Protein AF-A0A1C6IPX6-F1 (afdb_monomer)

pLDDT: mean 95.32, std 3.46, range [84.62, 98.69]

Secondary structure (DSSP, 8-state):
--EEEE--HHHHHHHHHHH-SSPPPPS--S--EEEEETTEE-SS-TTHHHHHHHHHHHHHHHTT-SEEEEEEETTS--HHHHHTTPEEEEEES-SS--STT--SS-SS-S--EEEEEEE-

Sequence (120 aa):
MLELVPVSLKEANAFVARYHRHHKPVVGHKFSVAAAVNGEITDGTHNACSFLYAAAWRAARNMGYKRLVTYILDTETGGSLRAAGWRCIGEAGGKRWTGLRRPEVDLYPAQMKMRFEVTK

Nearest PDB structures (foldseek):
  5k9n-assembly2_B  TM=6.418E-01  e=2.174E-02  Drosophila melanogaster
  7ciu-assembly1_A  TM=5.864E-01  e=2.632E-02  Drosophila melanogaster
  7ciu-assembly2_B  TM=5.878E-01  e=4.109E-02  Drosophila melanogaster
  5gih-assembly1_A  TM=6.073E-01  e=5.948E-01  Drosophila melanogaster
  5gi5-assembly1_A  TM=4.456E-01  e=9.28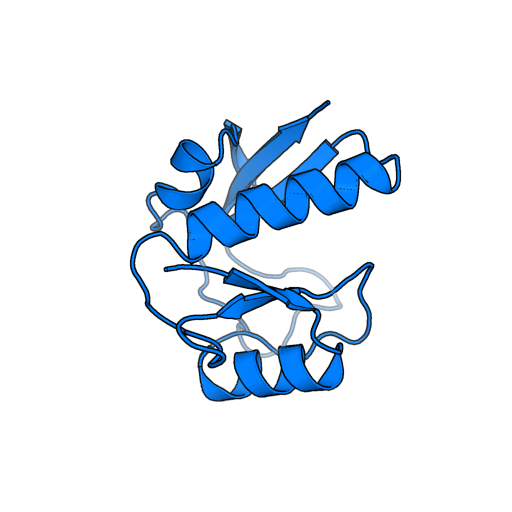6E-01  Drosophila melanogaster

Radius of gyration: 15.3 Å; Cα contacts (8 Å, |Δi|>4): 163; chains: 1; bounding box: 40×30×36 Å

Foldseek 3Di:
DKDKAFDDLVVVQVVCVVQPDQDHRDPDDPGDIAIDDPPHGDDDDPLRLLVVLLVVVVVCVVVVDFKDKDKDFPPDPCPSCVSNVKDWPAWDDAQADDDPPGDPDGSDGSTIIIMIMDGD

Solvent-accessible surface area (backbone atoms only — not comparable to full-atom values): 7376 Å² total; per-residue (Å²): 111,88,40,86,39,83,44,54,71,67,55,50,36,52,50,42,58,73,76,42,92,62,58,74,74,76,95,76,78,94,77,50,71,43,48,22,45,91,89,41,78,60,94,76,56,87,63,45,64,20,52,48,54,40,50,53,49,54,54,41,44,77,74,66,47,58,65,51,76,51,74,45,48,63,89,53,89,53,62,41,45,49,76,42,67,34,43,78,79,43,80,47,93,56,40,64,81,68,70,96,82,37,68,96,61,82,69,58,79,76,46,49,25,32,32,33,36,43,69,117

Mean predicted aligned error: 3.24 Å

Structure (mmCIF, N/CA/C/O backbone):
data_AF-A0A1C6IPX6-F1
#
_entry.id   AF-A0A1C6IPX6-F1
#
loop_
_atom_site.group_PDB
_atom_site.id
_atom_site.type_symbol
_atom_site.label_atom_id
_atom_site.label_alt_id
_atom_site.label_comp_id
_atom_site.label_asym_id
_atom_site.label_entity_id
_atom_site.label_seq_id
_atom_site.pdbx_PDB_ins_code
_atom_site.Cartn_x
_atom_site.Cartn_y
_atom_site.Cartn_z
_atom_site.occupancy
_atom_site.B_iso_or_equiv
_atom_site.auth_seq_id
_atom_site.auth_comp_id
_atom_site.auth_asym_id
_atom_site.auth_atom_id
_atom_site.pdbx_PDB_model_num
ATOM 1 N N . MET A 1 1 ? -16.096 -6.537 13.056 1.00 90.50 1 MET A N 1
ATOM 2 C CA . MET A 1 1 ? -16.206 -5.440 12.062 1.00 90.50 1 MET A CA 1
ATOM 3 C C . MET A 1 1 ? -14.800 -4.936 11.760 1.00 90.50 1 MET A C 1
ATOM 5 O O . MET A 1 1 ? -13.950 -5.110 12.621 1.00 90.50 1 MET A O 1
ATOM 9 N N . LEU A 1 2 ? -14.532 -4.388 10.567 1.00 97.12 2 LEU A N 1
ATOM 10 C CA . LEU A 1 2 ? -13.235 -3.757 10.281 1.00 97.12 2 LEU A CA 1
ATOM 11 C C . LEU A 1 2 ? -13.198 -2.333 10.836 1.00 97.12 2 LEU A C 1
ATOM 13 O O . LEU A 1 2 ? -14.109 -1.544 10.585 1.00 97.12 2 LEU A O 1
ATOM 17 N N . GLU A 1 3 ? -12.117 -2.009 11.528 1.00 97.44 3 GLU A N 1
ATOM 18 C CA . GLU A 1 3 ? -11.870 -0.713 12.151 1.00 97.44 3 GLU A CA 1
ATOM 19 C C . GLU A 1 3 ? -10.575 -0.109 11.605 1.00 97.44 3 GLU A C 1
ATOM 21 O O . GLU A 1 3 ? -9.600 -0.817 11.349 1.00 97.44 3 GLU A O 1
ATOM 26 N N . LEU A 1 4 ? -10.567 1.211 11.398 1.00 97.56 4 LEU A N 1
ATOM 27 C CA . LEU A 1 4 ? -9.370 1.942 10.990 1.00 97.56 4 LEU A CA 1
ATOM 28 C C . LEU A 1 4 ? -8.677 2.455 12.244 1.00 97.56 4 LEU A C 1
ATOM 30 O O . LEU A 1 4 ? -9.239 3.298 12.941 1.00 97.56 4 LEU A O 1
ATOM 34 N N . VAL A 1 5 ? -7.457 1.994 12.494 1.00 97.69 5 VAL A N 1
ATOM 35 C CA . VAL A 1 5 ? -6.677 2.417 13.660 1.00 97.69 5 VAL A CA 1
ATOM 36 C C . VAL A 1 5 ? -5.394 3.126 13.223 1.00 97.69 5 VAL A C 1
ATOM 38 O O . VAL A 1 5 ? -4.758 2.707 12.247 1.00 97.69 5 VAL A O 1
ATOM 41 N N . PRO A 1 6 ? -5.002 4.226 13.889 1.00 96.94 6 PRO A N 1
ATOM 42 C CA . PRO A 1 6 ? -3.694 4.820 13.670 1.00 96.94 6 PRO A CA 1
ATOM 43 C C . PRO A 1 6 ? -2.618 3.879 14.214 1.00 96.94 6 PRO A C 1
ATOM 45 O O . PRO A 1 6 ? -2.793 3.255 15.256 1.00 96.94 6 PRO A O 1
ATOM 48 N N . VAL A 1 7 ? -1.491 3.803 13.516 1.00 97.62 7 VAL A N 1
ATOM 49 C CA . VAL A 1 7 ? -0.294 3.100 13.990 1.00 97.62 7 VAL A CA 1
ATOM 50 C C . VAL A 1 7 ? 0.913 3.982 13.730 1.00 97.62 7 VAL A C 1
ATOM 52 O O . VAL A 1 7 ? 0.905 4.784 12.796 1.00 97.62 7 VAL A O 1
ATOM 55 N N . SER A 1 8 ? 1.964 3.848 14.524 1.00 97.62 8 SER A N 1
ATOM 56 C CA . SER A 1 8 ? 3.254 4.480 14.254 1.00 97.62 8 SER A CA 1
ATOM 57 C C . SER A 1 8 ? 3.965 3.833 13.057 1.00 97.62 8 SER A C 1
ATOM 59 O O . SER A 1 8 ? 3.690 2.690 12.678 1.00 97.62 8 SER A O 1
ATOM 61 N N . LEU A 1 9 ? 4.960 4.530 12.488 1.00 97.94 9 LEU A N 1
ATOM 62 C CA . LEU A 1 9 ? 5.815 3.949 11.443 1.00 97.94 9 LEU A CA 1
ATOM 63 C C . LEU A 1 9 ? 6.521 2.675 11.929 1.00 97.94 9 LEU A C 1
ATOM 65 O O . LEU A 1 9 ? 6.683 1.723 11.167 1.00 97.94 9 LEU A O 1
ATOM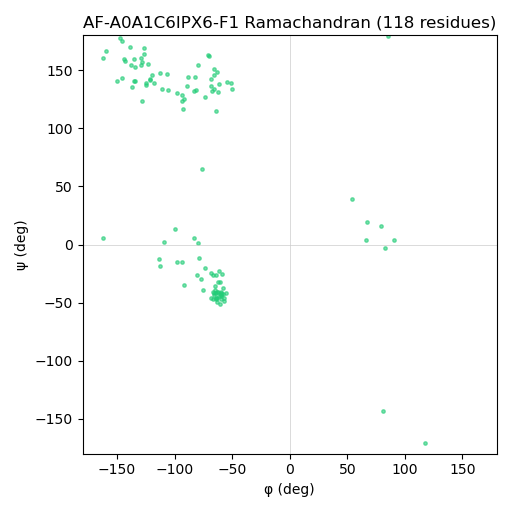 69 N N . LYS A 1 10 ? 6.943 2.663 13.198 1.00 97.69 10 LYS A N 1
ATOM 70 C CA . LYS A 1 10 ? 7.631 1.528 13.817 1.00 97.69 10 LYS A CA 1
ATOM 71 C C . LYS A 1 10 ? 6.720 0.303 13.885 1.00 97.69 10 LYS A C 1
ATOM 73 O O . LYS A 1 10 ? 7.151 -0.778 13.498 1.00 97.69 10 LYS A O 1
ATOM 78 N N . GLU A 1 11 ? 5.475 0.475 14.320 1.00 97.56 11 GLU A N 1
ATOM 79 C CA . GLU A 1 11 ? 4.484 -0.608 14.382 1.00 97.56 11 GLU A CA 1
ATOM 80 C C . GLU A 1 11 ? 4.115 -1.116 12.989 1.00 97.56 11 GLU A C 1
ATOM 82 O O . GLU A 1 11 ? 4.107 -2.324 12.766 1.00 97.56 11 GLU A O 1
ATOM 87 N N . ALA A 1 12 ? 3.901 -0.214 12.025 1.00 97.44 12 ALA A N 1
ATOM 88 C CA . ALA A 1 12 ? 3.627 -0.597 10.642 1.00 97.44 12 ALA A CA 1
ATOM 89 C C . ALA A 1 12 ? 4.781 -1.415 10.037 1.00 97.44 12 ALA A C 1
ATOM 91 O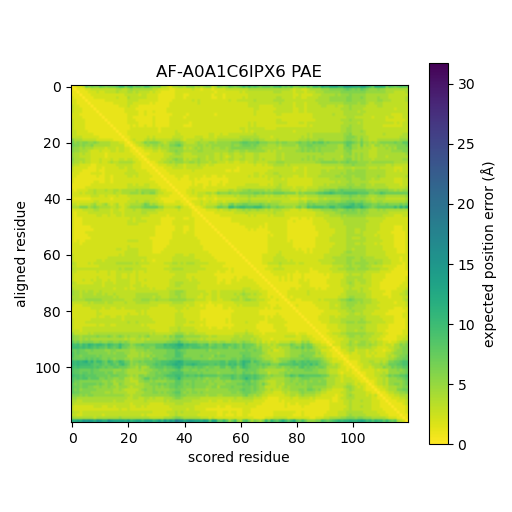 O . ALA A 1 12 ? 4.553 -2.475 9.458 1.00 97.44 12 ALA A O 1
ATOM 92 N N . ASN A 1 13 ? 6.029 -0.967 10.214 1.00 97.75 13 ASN A N 1
ATOM 93 C CA . ASN A 1 13 ? 7.206 -1.703 9.754 1.00 97.75 13 ASN A CA 1
ATOM 94 C C . ASN A 1 13 ? 7.339 -3.067 10.450 1.00 97.75 13 ASN A C 1
ATOM 96 O O . ASN A 1 13 ? 7.659 -4.049 9.784 1.00 97.75 13 ASN A O 1
ATOM 100 N N . ALA A 1 14 ? 7.077 -3.149 11.759 1.00 97.06 14 ALA A N 1
ATOM 101 C CA . ALA A 1 14 ? 7.117 -4.411 12.498 1.00 97.06 14 ALA A CA 1
ATOM 102 C C . ALA A 1 14 ? 6.047 -5.398 12.005 1.00 97.06 14 ALA A C 1
ATOM 104 O O . ALA A 1 14 ? 6.336 -6.579 11.817 1.00 97.06 14 ALA A O 1
ATOM 105 N N . PHE A 1 15 ? 4.833 -4.911 11.734 1.00 96.44 15 PHE A N 1
ATOM 106 C CA . PHE A 1 15 ? 3.752 -5.719 11.177 1.00 96.44 15 PHE A CA 1
ATOM 107 C C . PHE A 1 15 ? 4.106 -6.235 9.776 1.00 96.44 15 PHE A C 1
ATOM 109 O O . PHE A 1 15 ? 4.032 -7.433 9.512 1.00 96.44 15 PHE A O 1
ATOM 116 N N . VAL A 1 16 ? 4.571 -5.350 8.890 1.00 94.94 16 VAL A N 1
ATOM 117 C CA . VAL A 1 16 ? 4.989 -5.724 7.532 1.00 94.94 16 VAL A CA 1
ATOM 118 C C . VAL A 1 16 ? 6.128 -6.743 7.567 1.00 94.94 16 VAL A C 1
ATOM 120 O O . VAL A 1 16 ? 6.054 -7.734 6.850 1.00 94.94 16 VAL A O 1
ATOM 123 N N . ALA A 1 17 ? 7.135 -6.560 8.423 1.00 95.00 17 ALA A N 1
ATOM 124 C CA . ALA A 1 17 ? 8.246 -7.504 8.552 1.00 95.00 17 ALA A CA 1
ATOM 125 C C . ALA A 1 17 ? 7.799 -8.896 9.030 1.00 95.00 17 ALA A C 1
ATOM 127 O O . ALA A 1 17 ? 8.394 -9.897 8.640 1.00 95.00 17 ALA A O 1
ATOM 128 N N . ARG A 1 18 ? 6.754 -8.966 9.864 1.00 95.56 18 ARG A N 1
ATOM 129 C CA . ARG A 1 18 ? 6.218 -10.231 10.379 1.00 95.56 18 ARG A CA 1
ATOM 130 C C . ARG A 1 18 ? 5.397 -10.995 9.340 1.00 95.56 18 ARG A C 1
ATOM 132 O O . ARG A 1 18 ? 5.493 -12.217 9.296 1.00 95.56 18 ARG A O 1
ATOM 139 N N . TYR A 1 19 ? 4.599 -10.297 8.530 1.00 93.81 19 TYR A N 1
ATOM 140 C CA . TYR A 1 19 ? 3.578 -10.935 7.684 1.00 93.81 19 TYR A CA 1
ATOM 141 C C . TYR A 1 19 ? 3.853 -10.854 6.172 1.00 93.81 19 TYR A C 1
ATOM 143 O O . TYR A 1 19 ? 3.313 -11.649 5.403 1.00 93.81 19 TYR A O 1
ATOM 151 N N . HIS A 1 20 ? 4.718 -9.946 5.706 1.00 88.94 20 HIS A N 1
ATOM 152 C CA . HIS A 1 20 ? 5.067 -9.829 4.287 1.00 88.94 20 HIS A CA 1
ATOM 153 C C . HIS A 1 20 ? 6.461 -10.380 3.977 1.00 88.94 20 HIS A C 1
ATOM 155 O O . HIS A 1 20 ? 7.455 -10.025 4.597 1.00 88.94 20 HIS A O 1
ATOM 161 N N . ARG A 1 21 ? 6.540 -11.183 2.911 1.00 87.75 21 ARG A N 1
ATOM 162 C CA . ARG A 1 21 ? 7.771 -11.869 2.480 1.00 87.75 21 ARG A CA 1
ATOM 163 C C . ARG A 1 21 ? 8.788 -10.978 1.758 1.00 87.75 21 ARG A C 1
ATOM 165 O O . ARG A 1 21 ? 9.977 -11.257 1.810 1.00 87.75 21 ARG A O 1
ATOM 172 N N . HIS A 1 22 ? 8.328 -9.941 1.056 1.00 85.81 22 HIS A N 1
ATOM 173 C CA . HIS A 1 22 ? 9.165 -9.195 0.100 1.00 85.81 22 HIS A CA 1
ATOM 174 C C . HIS A 1 22 ? 9.455 -7.742 0.505 1.00 85.81 22 HIS A C 1
ATOM 176 O O . HIS A 1 22 ? 10.289 -7.084 -0.110 1.00 85.81 22 HIS A O 1
ATOM 182 N N . HIS A 1 23 ? 8.761 -7.202 1.508 1.00 87.69 23 HIS A N 1
ATOM 183 C CA . HIS A 1 23 ? 8.837 -5.776 1.824 1.00 87.69 23 HIS A CA 1
ATOM 184 C C . HIS A 1 23 ? 9.893 -5.495 2.892 1.00 87.69 23 HIS A C 1
ATOM 186 O O . HIS A 1 23 ? 9.830 -6.019 4.001 1.00 87.69 23 HIS A O 1
ATOM 192 N N . LYS A 1 24 ? 10.844 -4.615 2.565 1.00 88.44 24 LYS A N 1
ATOM 193 C CA . LYS A 1 24 ? 11.771 -4.041 3.548 1.00 88.44 24 LYS A CA 1
ATOM 194 C C . LYS A 1 24 ? 11.097 -2.896 4.320 1.00 88.44 24 LYS A C 1
ATOM 196 O O . LYS A 1 24 ? 10.208 -2.248 3.762 1.00 88.44 24 LYS A O 1
ATOM 201 N N . PRO A 1 25 ? 11.544 -2.598 5.554 1.00 93.31 25 PRO A N 1
ATOM 202 C CA . PRO A 1 25 ? 11.074 -1.437 6.301 1.00 93.31 25 PRO A CA 1
ATOM 203 C C . PRO A 1 25 ? 11.239 -0.137 5.507 1.00 93.31 25 PRO A C 1
ATOM 205 O O . PRO A 1 25 ? 12.265 0.074 4.854 1.00 93.31 25 PRO A O 1
ATOM 208 N N . VAL A 1 26 ? 10.246 0.750 5.585 1.00 94.38 26 VAL A N 1
ATOM 209 C CA . VAL A 1 26 ? 10.328 2.081 4.968 1.00 94.38 26 VAL A CA 1
ATOM 210 C C . VAL A 1 26 ? 10.958 3.083 5.935 1.00 94.38 26 VAL A C 1
ATOM 212 O O . VAL A 1 26 ? 10.722 3.028 7.143 1.00 94.38 26 VAL A O 1
ATOM 215 N N . VAL A 1 27 ? 11.749 4.016 5.396 1.00 95.19 27 VAL A N 1
ATOM 216 C CA . VAL A 1 27 ? 12.474 5.039 6.177 1.00 95.19 27 VAL A CA 1
ATOM 217 C C . VAL A 1 27 ? 11.567 6.215 6.568 1.00 95.19 27 VAL A C 1
ATOM 219 O O . VAL A 1 27 ? 11.797 6.863 7.583 1.00 95.19 27 VAL A O 1
ATOM 222 N N . GLY A 1 28 ? 10.512 6.485 5.794 1.00 95.81 28 GLY A N 1
ATOM 223 C CA . GLY A 1 28 ? 9.572 7.570 6.071 1.00 95.81 28 GLY A CA 1
ATOM 224 C C . GLY A 1 28 ? 8.249 7.415 5.329 1.00 95.81 28 GLY A C 1
ATOM 225 O O . GLY A 1 28 ? 8.156 6.687 4.339 1.00 95.81 28 GLY A O 1
ATOM 226 N N . HIS A 1 29 ? 7.221 8.110 5.813 1.00 95.81 29 HIS A N 1
ATOM 227 C CA . HIS A 1 29 ? 5.884 8.128 5.222 1.00 95.81 29 HIS A CA 1
ATOM 228 C C . HIS A 1 29 ? 5.201 9.485 5.430 1.00 95.81 29 HIS A C 1
ATOM 230 O O . HIS A 1 29 ? 5.732 10.368 6.101 1.00 95.81 29 HIS A O 1
ATOM 236 N N . LYS A 1 30 ? 3.987 9.632 4.889 1.00 96.88 30 LYS A N 1
ATOM 237 C CA . LYS A 1 30 ? 3.081 10.748 5.210 1.00 96.88 30 LYS A CA 1
ATOM 238 C C . LYS A 1 30 ? 2.118 10.427 6.352 1.00 96.88 30 LYS A C 1
ATOM 240 O O . LYS A 1 30 ? 1.819 11.309 7.144 1.00 96.88 30 LYS A O 1
ATOM 245 N N . PHE A 1 31 ? 1.679 9.176 6.439 1.00 96.62 31 PHE A N 1
ATOM 246 C CA . PHE A 1 31 ? 0.887 8.627 7.535 1.00 96.62 31 PHE A CA 1
ATOM 247 C C . PHE A 1 31 ? 1.009 7.096 7.532 1.00 96.62 31 PHE A C 1
ATOM 249 O O . PHE A 1 31 ? 1.430 6.508 6.530 1.00 96.62 31 PHE A O 1
ATOM 256 N N . SER A 1 32 ? 0.582 6.458 8.619 1.00 97.31 32 SER A N 1
ATOM 257 C CA . SER A 1 32 ? 0.375 5.012 8.705 1.00 97.31 32 SER A CA 1
ATOM 258 C C . SER A 1 32 ? -0.925 4.696 9.436 1.00 97.31 32 SER A C 1
ATOM 260 O O . SER A 1 32 ? -1.248 5.289 10.463 1.00 97.31 32 SER A O 1
ATOM 262 N N . VAL A 1 33 ? -1.682 3.761 8.872 1.00 97.00 33 VAL A N 1
ATOM 263 C CA . VAL A 1 33 ? -2.957 3.272 9.402 1.00 97.00 33 VAL A CA 1
ATOM 264 C C . VAL A 1 33 ? -3.005 1.760 9.241 1.00 97.00 33 VAL A C 1
ATOM 266 O O . VAL A 1 33 ? -2.365 1.219 8.337 1.00 97.00 33 VAL A O 1
ATOM 269 N N . ALA A 1 34 ? -3.776 1.094 10.090 1.00 97.88 34 ALA A N 1
ATOM 270 C CA . ALA A 1 34 ? -3.990 -0.341 10.033 1.00 97.88 34 ALA A CA 1
ATOM 271 C C . ALA A 1 34 ? -5.485 -0.682 10.041 1.00 97.88 34 ALA A C 1
ATOM 273 O O . ALA A 1 34 ? -6.323 0.110 10.480 1.00 97.88 34 ALA A O 1
ATOM 274 N N . ALA A 1 35 ? -5.802 -1.867 9.524 1.00 98.06 35 ALA A N 1
ATOM 275 C CA . ALA A 1 35 ? -7.117 -2.470 9.647 1.00 98.06 35 ALA A CA 1
ATOM 276 C C . ALA A 1 35 ? -7.102 -3.385 10.871 1.00 98.06 35 ALA A C 1
ATOM 278 O O . ALA A 1 35 ? -6.214 -4.231 10.987 1.00 98.06 35 ALA A O 1
ATOM 279 N N . ALA A 1 36 ? -8.073 -3.216 11.760 1.00 97.94 36 ALA A N 1
ATOM 280 C CA . ALA A 1 36 ? -8.215 -4.020 12.961 1.00 97.94 36 ALA A CA 1
ATOM 281 C C . ALA A 1 36 ? -9.588 -4.692 13.031 1.00 97.94 36 ALA A C 1
ATOM 283 O O . ALA A 1 36 ? -10.559 -4.222 12.435 1.00 97.94 36 ALA A O 1
ATOM 284 N N . VAL A 1 37 ? -9.658 -5.800 13.760 1.00 97.75 37 VAL A N 1
ATOM 285 C CA . VAL A 1 37 ? -10.892 -6.486 14.143 1.00 97.75 37 VAL A CA 1
ATOM 286 C C . VAL A 1 37 ? -10.830 -6.690 15.650 1.00 97.75 37 VAL A C 1
ATOM 288 O O . VAL A 1 37 ? -9.879 -7.287 16.141 1.00 97.75 37 VAL A O 1
ATOM 291 N N . ASN A 1 38 ? -11.831 -6.194 16.382 1.00 95.44 38 ASN A N 1
ATOM 292 C CA . ASN A 1 38 ? -11.912 -6.318 17.843 1.00 95.44 38 ASN A CA 1
ATOM 293 C C . ASN A 1 38 ? -10.648 -5.802 18.568 1.00 95.44 38 ASN A C 1
ATOM 295 O O . ASN A 1 38 ? -10.186 -6.412 19.527 1.00 95.44 38 ASN A O 1
ATOM 299 N N . GLY A 1 39 ? -10.069 -4.695 18.088 1.00 92.75 39 GLY A N 1
ATOM 300 C CA . GLY A 1 39 ? -8.856 -4.101 18.661 1.00 92.75 39 GLY A CA 1
ATOM 301 C C . GLY A 1 39 ? -7.526 -4.716 18.205 1.00 92.75 39 GLY A C 1
ATOM 302 O O . GLY A 1 39 ? -6.476 -4.185 18.557 1.00 92.75 39 GLY A O 1
ATOM 303 N N . GLU A 1 40 ? -7.534 -5.771 17.385 1.00 95.00 40 GLU A N 1
ATOM 304 C CA . GLU A 1 40 ? -6.313 -6.427 16.899 1.00 95.00 40 GLU A CA 1
ATOM 305 C C . GLU A 1 40 ? -6.088 -6.202 15.401 1.00 95.00 40 GLU A C 1
ATOM 307 O O . GLU A 1 40 ? -7.002 -6.361 14.590 1.00 95.00 40 GLU A O 1
ATOM 312 N N . ILE A 1 41 ? -4.857 -5.851 15.008 1.00 97.12 41 ILE A N 1
ATOM 313 C CA . ILE A 1 41 ? -4.495 -5.650 13.597 1.00 97.12 41 ILE A CA 1
ATOM 314 C C . ILE A 1 41 ? -4.546 -6.987 12.848 1.00 97.12 41 ILE A C 1
ATOM 316 O O . ILE A 1 41 ? -3.952 -7.971 13.283 1.00 97.12 41 ILE A O 1
ATOM 320 N N . THR A 1 42 ? -5.200 -7.002 11.686 1.00 95.88 42 THR A N 1
ATOM 321 C CA . THR A 1 42 ? -5.399 -8.211 10.872 1.00 95.88 42 THR A CA 1
ATOM 322 C C . THR A 1 42 ? -4.532 -8.242 9.609 1.00 95.88 42 THR A C 1
ATOM 324 O O . THR A 1 42 ? -4.291 -7.204 8.993 1.00 95.88 42 THR A O 1
ATOM 327 N N . ASP A 1 43 ? -4.095 -9.438 9.190 1.00 92.25 43 ASP A N 1
ATOM 328 C CA . ASP A 1 43 ? -3.303 -9.680 7.970 1.00 92.25 43 ASP A CA 1
ATOM 329 C C . ASP A 1 43 ? -4.070 -10.400 6.838 1.00 92.25 43 ASP A C 1
ATOM 331 O O . ASP A 1 43 ? -3.501 -10.667 5.781 1.00 92.25 43 ASP A O 1
ATOM 335 N N . GLY A 1 44 ? -5.361 -10.692 7.017 1.00 87.94 44 GLY A N 1
ATOM 336 C CA . GLY A 1 44 ? -6.093 -11.538 6.066 1.00 87.94 44 GLY A CA 1
ATOM 337 C C . GLY A 1 44 ? -7.614 -11.450 6.134 1.00 87.94 44 GLY A C 1
ATOM 338 O O . GLY A 1 44 ? -8.300 -12.193 5.432 1.00 87.94 44 GLY A O 1
ATOM 339 N N . THR A 1 45 ? -8.170 -10.550 6.951 1.00 96.38 45 THR A N 1
ATOM 340 C CA . THR A 1 45 ? -9.628 -10.393 7.036 1.00 96.38 45 THR A CA 1
ATOM 341 C C . THR A 1 45 ? -10.215 -9.972 5.691 1.00 96.38 45 THR A C 1
ATOM 343 O O . THR A 1 45 ? -9.695 -9.091 4.999 1.00 96.38 45 THR A O 1
ATOM 346 N N . HIS A 1 46 ? -11.347 -10.581 5.338 1.00 96.06 46 HIS A N 1
ATOM 347 C CA . HIS A 1 46 ? -12.104 -10.233 4.143 1.00 96.06 46 HIS A CA 1
ATOM 348 C C . HIS A 1 46 ? -12.352 -8.715 4.067 1.00 96.06 46 HIS A C 1
ATOM 350 O O . HIS A 1 46 ? -12.734 -8.088 5.053 1.00 96.06 46 HIS A O 1
ATOM 356 N N . ASN A 1 47 ? -12.124 -8.123 2.891 1.00 96.94 47 ASN A N 1
ATOM 357 C CA . ASN A 1 47 ? -12.192 -6.679 2.619 1.00 96.94 47 ASN A CA 1
ATOM 358 C C . ASN A 1 47 ? -11.151 -5.779 3.314 1.00 96.94 47 ASN A C 1
ATOM 360 O O . ASN A 1 47 ? -11.187 -4.567 3.100 1.00 96.94 47 ASN A O 1
ATOM 364 N N . ALA A 1 48 ? -10.176 -6.311 4.061 1.00 97.25 48 ALA A N 1
ATOM 365 C CA . ALA A 1 48 ? -9.150 -5.480 4.702 1.00 97.25 48 ALA A CA 1
ATOM 366 C C . ALA A 1 48 ? -8.358 -4.630 3.688 1.00 97.25 48 ALA A C 1
ATOM 368 O O . ALA A 1 48 ? -8.147 -3.437 3.901 1.00 97.25 48 ALA A O 1
ATOM 369 N N . CYS A 1 49 ? -7.976 -5.198 2.538 1.00 96.25 49 CYS A N 1
ATOM 370 C CA . CYS A 1 49 ? -7.212 -4.460 1.528 1.00 96.25 49 CYS A CA 1
ATOM 371 C C . CYS A 1 49 ? -8.015 -3.320 0.883 1.00 96.25 49 CYS A C 1
ATOM 373 O O . CYS A 1 49 ? -7.504 -2.209 0.762 1.00 96.25 49 CYS A O 1
ATOM 375 N N . SER A 1 50 ? -9.265 -3.563 0.469 1.00 98.00 50 SER A N 1
ATOM 376 C CA . SER A 1 50 ? -10.111 -2.517 -0.134 1.00 98.00 50 SER A CA 1
ATOM 377 C C . SER A 1 50 ? -10.425 -1.415 0.879 1.00 98.00 50 SER A C 1
ATOM 379 O O . SER A 1 50 ? -10.353 -0.231 0.545 1.00 98.00 50 SER A O 1
ATOM 381 N N . PHE A 1 51 ? -10.668 -1.792 2.138 1.00 98.25 51 PHE A N 1
ATOM 382 C CA . PHE A 1 51 ? -10.815 -0.863 3.254 1.00 98.25 51 PHE A CA 1
ATOM 383 C C . PHE A 1 51 ? -9.586 0.045 3.422 1.00 98.25 51 PHE A C 1
ATOM 385 O O . PHE A 1 51 ? -9.727 1.270 3.489 1.00 98.25 51 PHE A O 1
ATOM 392 N N . LEU A 1 52 ? -8.379 -0.532 3.415 1.00 97.81 52 LEU A N 1
ATOM 393 C CA . LEU A 1 52 ? -7.124 0.215 3.531 1.00 97.81 52 LEU A CA 1
ATOM 394 C C . LEU A 1 52 ? -6.863 1.126 2.325 1.00 97.81 52 LEU A C 1
ATOM 396 O O . LEU A 1 52 ? -6.477 2.279 2.518 1.00 97.81 52 LEU A O 1
ATOM 400 N N . TYR A 1 53 ? -7.126 0.679 1.093 1.00 98.19 53 TYR A N 1
ATOM 401 C CA . TYR A 1 53 ? -6.987 1.534 -0.093 1.00 98.19 53 TYR A CA 1
ATOM 402 C C . TYR A 1 53 ? -7.947 2.730 -0.066 1.00 98.19 53 TYR A C 1
ATOM 404 O O . TYR A 1 53 ? -7.549 3.853 -0.393 1.00 98.19 53 TYR A O 1
ATOM 412 N N . ALA A 1 54 ? -9.192 2.525 0.372 1.00 98.25 54 ALA A N 1
ATOM 413 C CA . ALA A 1 54 ? -10.154 3.608 0.551 1.00 98.25 54 ALA A CA 1
ATOM 414 C C . ALA A 1 54 ? -9.738 4.568 1.682 1.00 98.25 54 ALA A C 1
ATOM 416 O O . ALA A 1 54 ? -9.858 5.788 1.548 1.00 98.25 54 ALA A O 1
ATOM 417 N N . ALA A 1 55 ? -9.224 4.046 2.800 1.00 98.19 55 ALA A N 1
ATOM 418 C CA . ALA A 1 55 ? -8.702 4.857 3.900 1.00 98.19 55 ALA A CA 1
ATOM 419 C C . ALA A 1 55 ? -7.492 5.702 3.476 1.00 98.19 55 ALA A C 1
ATOM 421 O O . ALA A 1 55 ? -7.475 6.907 3.731 1.00 98.19 55 ALA A O 1
ATOM 422 N N . ALA A 1 56 ? -6.533 5.108 2.762 1.00 97.94 56 ALA A N 1
ATOM 423 C CA . ALA A 1 56 ? -5.354 5.806 2.260 1.00 97.94 56 ALA A CA 1
ATOM 424 C C . ALA A 1 56 ? -5.729 6.960 1.320 1.00 97.94 56 ALA A C 1
ATOM 426 O O . ALA A 1 56 ? -5.179 8.056 1.440 1.00 97.94 56 ALA A O 1
ATOM 427 N N . TRP A 1 57 ? -6.706 6.753 0.428 1.00 98.31 57 TRP A N 1
ATOM 428 C CA . TRP A 1 57 ? -7.193 7.823 -0.441 1.00 98.31 57 TRP A CA 1
ATOM 429 C C . TRP A 1 57 ? -7.852 8.960 0.346 1.00 98.31 57 TRP A C 1
ATOM 431 O O . TRP A 1 57 ? -7.523 10.124 0.129 1.00 98.31 57 TRP A O 1
ATOM 441 N N . ARG A 1 58 ? -8.738 8.645 1.300 1.00 97.94 58 ARG A N 1
ATOM 442 C CA . ARG A 1 58 ? -9.376 9.660 2.158 1.00 97.94 58 ARG A CA 1
ATOM 443 C C . ARG A 1 58 ? -8.342 10.493 2.921 1.00 97.94 58 ARG A C 1
ATOM 445 O O . ARG A 1 58 ? -8.430 11.719 2.903 1.00 97.94 58 ARG A O 1
ATOM 452 N N . ALA A 1 59 ? -7.343 9.845 3.521 1.00 97.62 59 ALA A N 1
ATOM 453 C CA . ALA A 1 59 ? -6.257 10.526 4.220 1.00 97.62 59 ALA A CA 1
ATOM 454 C C . ALA A 1 59 ? -5.473 11.452 3.274 1.00 97.62 59 ALA A C 1
ATOM 456 O O . ALA A 1 59 ? -5.348 12.646 3.541 1.00 97.62 59 ALA A O 1
ATOM 457 N N . ALA A 1 60 ? -5.026 10.941 2.123 1.00 97.75 60 ALA A N 1
ATOM 458 C CA . ALA A 1 60 ? -4.276 11.728 1.146 1.00 97.75 60 ALA A CA 1
ATOM 459 C C . ALA A 1 60 ? -5.068 12.948 0.628 1.00 97.75 60 ALA A C 1
ATOM 461 O O . ALA A 1 60 ? -4.524 14.050 0.554 1.00 97.75 60 ALA A O 1
ATOM 462 N N . ARG A 1 61 ? -6.363 12.798 0.322 1.00 97.50 61 ARG A N 1
ATOM 463 C CA . ARG A 1 61 ? -7.215 13.927 -0.098 1.00 97.50 61 ARG A CA 1
ATOM 464 C C . ARG A 1 61 ? -7.294 15.025 0.949 1.00 97.50 61 ARG A C 1
ATOM 466 O O . ARG A 1 61 ? -7.203 16.196 0.594 1.00 97.50 61 ARG A O 1
ATOM 473 N N . ASN A 1 62 ? -7.469 14.649 2.214 1.00 97.62 62 ASN A N 1
ATOM 474 C CA . ASN A 1 62 ? -7.567 15.605 3.316 1.00 97.62 62 ASN A CA 1
ATOM 475 C C . ASN A 1 62 ? -6.247 16.352 3.542 1.00 97.62 62 ASN A C 1
ATOM 477 O O . ASN A 1 62 ? -6.260 17.497 3.974 1.00 97.62 62 ASN A O 1
ATOM 481 N N . MET A 1 63 ? -5.116 15.752 3.166 1.00 97.31 63 MET A N 1
ATOM 482 C CA . MET A 1 63 ? -3.811 16.420 3.127 1.00 97.31 63 MET A CA 1
ATOM 483 C C . MET A 1 63 ? -3.601 17.303 1.878 1.00 97.31 63 MET A C 1
ATOM 485 O O . MET A 1 63 ? -2.524 17.868 1.704 1.00 97.31 63 MET A O 1
ATOM 489 N N . GLY A 1 64 ? -4.588 17.406 0.981 1.00 97.94 64 GLY A N 1
ATOM 490 C CA . GLY A 1 64 ? -4.528 18.236 -0.227 1.00 97.94 64 GLY A CA 1
ATOM 491 C C . GLY A 1 64 ? -3.982 17.539 -1.479 1.00 97.94 64 GLY A C 1
ATOM 492 O O . GLY A 1 64 ? -3.865 18.179 -2.529 1.00 97.94 64 GLY A O 1
ATOM 493 N N . TYR A 1 65 ? -3.679 16.237 -1.426 1.00 98.25 65 TYR A N 1
ATOM 494 C CA . TYR A 1 65 ? -3.254 15.497 -2.617 1.00 98.25 65 TYR A CA 1
ATOM 495 C C . TYR A 1 65 ? -4.411 15.347 -3.617 1.00 98.25 65 TYR A C 1
ATOM 497 O O . TYR A 1 65 ? -5.539 15.012 -3.258 1.00 98.25 65 TYR A O 1
ATOM 505 N N . LYS A 1 66 ? -4.120 15.565 -4.906 1.00 98.25 66 LYS A N 1
ATOM 506 C CA . LYS A 1 66 ? -5.100 15.456 -6.008 1.00 98.25 66 LYS A CA 1
ATOM 507 C C . LYS A 1 66 ? -5.127 14.079 -6.676 1.00 98.25 66 LYS A C 1
ATOM 509 O O . LYS A 1 66 ? -6.055 13.782 -7.422 1.00 98.25 66 LYS A O 1
ATOM 514 N N . ARG A 1 67 ? -4.103 13.260 -6.432 1.00 98.19 67 ARG A N 1
ATOM 515 C CA . ARG A 1 67 ? -3.913 11.933 -7.021 1.00 98.19 67 AR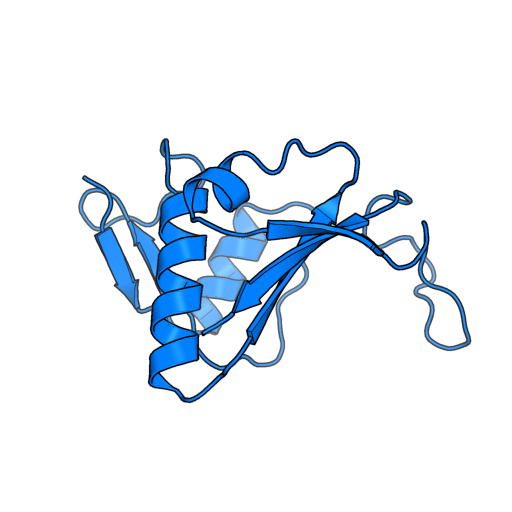G A CA 1
ATOM 516 C C . ARG A 1 67 ? -3.147 11.047 -6.047 1.00 98.19 67 ARG A C 1
ATOM 518 O O . ARG A 1 67 ? -2.185 11.514 -5.438 1.00 98.19 67 ARG A O 1
ATOM 525 N N . LEU A 1 68 ? -3.535 9.781 -5.957 1.00 98.31 68 LEU A N 1
ATOM 526 C CA . LEU A 1 68 ? -2.761 8.729 -5.306 1.00 98.31 68 LEU A CA 1
ATOM 527 C C . LEU A 1 68 ? -2.546 7.582 -6.298 1.00 98.31 68 LEU A C 1
ATOM 529 O O . LEU A 1 68 ? -3.459 7.229 -7.040 1.00 98.31 68 LEU A O 1
ATOM 533 N N . VAL A 1 69 ? -1.328 7.041 -6.336 1.00 98.31 69 VAL A N 1
ATOM 534 C CA . VAL A 1 69 ? -0.916 5.986 -7.271 1.00 98.31 69 VAL A CA 1
ATOM 535 C C . VAL A 1 69 ? -0.370 4.811 -6.478 1.00 98.31 69 VAL A C 1
ATOM 537 O O . VAL A 1 69 ? 0.377 5.002 -5.520 1.00 98.31 69 VAL A O 1
ATOM 540 N N . THR A 1 70 ? -0.717 3.600 -6.897 1.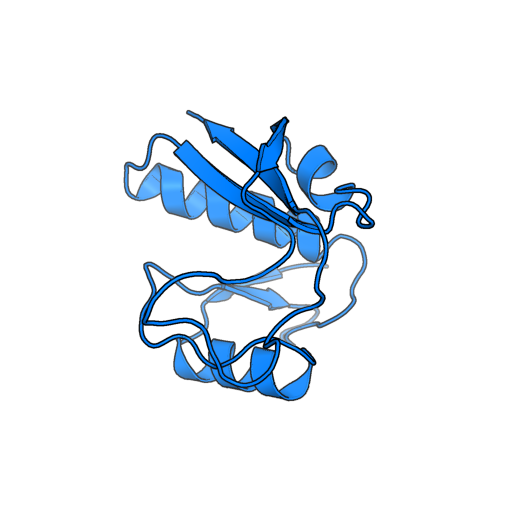00 97.75 70 THR A N 1
ATOM 541 C CA . THR A 1 70 ? -0.151 2.362 -6.364 1.00 97.75 70 THR A CA 1
ATOM 542 C C . THR A 1 70 ? 0.115 1.367 -7.487 1.00 97.75 70 THR A C 1
ATOM 544 O O . THR A 1 70 ? -0.277 1.582 -8.638 1.00 97.75 70 THR A O 1
ATOM 547 N N . TYR A 1 71 ? 0.818 0.294 -7.150 1.00 96.12 71 TYR A N 1
ATOM 548 C CA . TYR A 1 71 ? 1.235 -0.742 -8.079 1.00 96.12 71 TYR A CA 1
ATOM 549 C C . TYR A 1 71 ? 0.958 -2.115 -7.481 1.00 96.12 71 TYR A C 1
ATOM 551 O O . TYR A 1 71 ? 1.203 -2.327 -6.295 1.00 96.12 71 TYR A O 1
ATOM 559 N N . ILE A 1 72 ? 0.508 -3.032 -8.328 1.00 95.50 72 ILE A N 1
ATOM 560 C CA . ILE A 1 72 ? 0.399 -4.468 -8.046 1.00 95.50 72 ILE A CA 1
ATOM 561 C C . ILE A 1 72 ? 1.138 -5.236 -9.146 1.00 95.50 72 ILE A C 1
ATOM 563 O O . ILE A 1 72 ? 1.441 -4.649 -10.187 1.00 95.50 72 ILE A O 1
ATOM 567 N N . LEU A 1 73 ? 1.452 -6.509 -8.935 1.00 94.62 73 LEU A N 1
ATOM 568 C CA . LEU A 1 73 ? 1.979 -7.381 -9.986 1.00 94.62 73 LEU A CA 1
ATOM 569 C C . LEU A 1 73 ? 0.920 -7.603 -11.076 1.00 94.62 73 LEU A C 1
ATOM 571 O O . LEU A 1 73 ? -0.280 -7.573 -10.810 1.00 94.62 73 LEU A O 1
ATOM 575 N N . ASP A 1 74 ? 1.363 -7.832 -12.307 1.00 94.88 74 ASP A N 1
ATOM 576 C CA . ASP A 1 74 ? 0.509 -8.197 -13.448 1.00 94.88 74 ASP A CA 1
ATOM 577 C C . ASP A 1 74 ? -0.288 -9.493 -13.231 1.00 94.88 74 ASP A C 1
ATOM 579 O O . ASP A 1 74 ? -1.382 -9.645 -13.772 1.00 94.88 74 ASP A O 1
ATOM 583 N N . THR A 1 75 ? 0.203 -10.389 -12.376 1.00 95.31 75 THR A N 1
ATOM 584 C CA . THR A 1 75 ? -0.507 -11.605 -11.963 1.00 95.31 75 THR A CA 1
ATOM 585 C C . THR A 1 75 ? -1.584 -11.370 -10.899 1.00 95.31 75 THR A C 1
ATOM 587 O O . THR A 1 75 ? -2.354 -12.280 -10.592 1.00 95.31 75 THR A O 1
ATOM 590 N N . GLU A 1 76 ? -1.634 -10.190 -10.276 1.00 94.69 76 GLU A N 1
ATOM 591 C CA . GLU A 1 76 ? -2.634 -9.860 -9.258 1.00 94.69 76 GLU A CA 1
ATOM 592 C C . GLU A 1 76 ? -3.888 -9.258 -9.907 1.00 94.69 76 GLU A C 1
ATOM 594 O O . GLU A 1 76 ? -3.828 -8.373 -10.756 1.00 94.69 76 GLU A O 1
ATOM 599 N N . THR A 1 77 ? -5.071 -9.692 -9.467 1.00 95.88 77 THR A N 1
ATOM 600 C CA . THR A 1 77 ? -6.347 -9.288 -10.092 1.00 95.88 77 THR A CA 1
ATOM 601 C C . THR A 1 77 ? -6.695 -7.807 -9.894 1.00 95.88 77 THR A C 1
ATOM 603 O O . THR A 1 77 ? -7.483 -7.227 -10.650 1.00 95.88 77 THR A O 1
ATOM 606 N N . GLY A 1 78 ? -6.160 -7.185 -8.838 1.00 96.81 78 GLY A N 1
ATOM 607 C CA . GLY A 1 78 ? -6.512 -5.827 -8.422 1.00 96.81 78 GLY A CA 1
ATOM 608 C C . GLY A 1 78 ? -7.948 -5.682 -7.909 1.00 96.81 78 GLY A C 1
ATOM 609 O O . GLY A 1 78 ? -8.473 -4.569 -7.876 1.00 96.81 78 GLY A O 1
ATOM 610 N N . GLY A 1 79 ? -8.6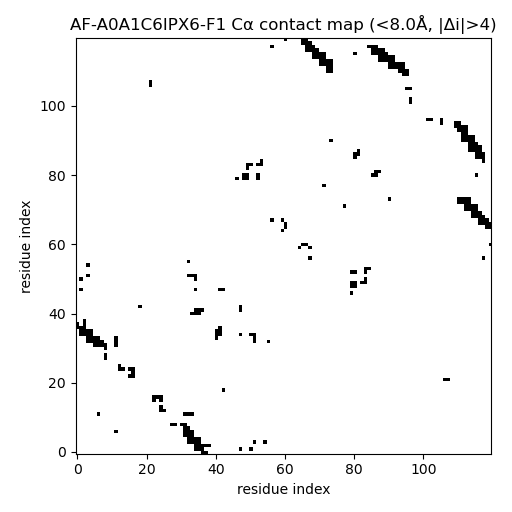05 -6.780 -7.510 1.00 97.75 79 GLY A N 1
ATOM 611 C CA . GLY A 1 79 ? -10.004 -6.764 -7.064 1.00 97.75 79 GLY A CA 1
ATOM 612 C C . GLY A 1 79 ? -10.272 -5.784 -5.915 1.00 97.75 79 GLY A C 1
ATOM 613 O O . GLY A 1 79 ? -11.237 -5.024 -5.963 1.00 97.75 79 GLY A O 1
ATOM 614 N N . SER A 1 80 ? -9.374 -5.720 -4.928 1.00 97.81 80 SER A N 1
ATOM 615 C CA . SER A 1 80 ? -9.479 -4.796 -3.789 1.00 97.81 80 SER A CA 1
ATOM 616 C C . SER A 1 80 ? -9.372 -3.319 -4.193 1.00 97.81 80 SER A C 1
ATOM 618 O O . SER A 1 80 ? -10.078 -2.479 -3.639 1.00 97.81 80 SER A O 1
ATOM 620 N N . LEU A 1 81 ? -8.541 -3.000 -5.188 1.00 98.44 81 LEU A N 1
ATOM 621 C CA . LEU A 1 81 ? -8.401 -1.652 -5.744 1.00 98.44 81 LEU A CA 1
ATOM 622 C C . LEU A 1 81 ? -9.658 -1.224 -6.499 1.00 98.44 81 LEU A C 1
ATOM 624 O O . LEU A 1 81 ? -10.170 -0.129 -6.271 1.00 98.44 81 LEU A O 1
ATOM 628 N N . ARG A 1 82 ? -10.193 -2.108 -7.349 1.00 98.06 82 ARG A N 1
ATOM 629 C CA . ARG A 1 82 ? -11.440 -1.855 -8.088 1.00 98.06 82 ARG A CA 1
ATOM 630 C C . ARG A 1 82 ? -12.614 -1.647 -7.135 1.00 98.06 82 ARG A C 1
ATOM 632 O O . ARG A 1 82 ? -13.358 -0.687 -7.299 1.00 98.06 82 ARG A O 1
ATOM 639 N N . ALA A 1 83 ? -12.726 -2.482 -6.099 1.00 98.06 83 ALA A N 1
ATOM 640 C CA . ALA A 1 83 ? -13.735 -2.327 -5.052 1.00 98.06 83 ALA A CA 1
ATOM 641 C C . ALA A 1 83 ? -13.603 -0.994 -4.291 1.00 98.06 83 ALA A C 1
ATOM 643 O O . ALA A 1 83 ? -14.603 -0.417 -3.880 1.00 98.06 83 ALA A O 1
ATOM 644 N N . ALA A 1 84 ? -12.381 -0.473 -4.140 1.00 98.12 84 ALA A N 1
ATOM 645 C CA . ALA A 1 84 ? -12.116 0.829 -3.529 1.00 98.12 84 ALA A CA 1
ATOM 646 C C . ALA A 1 84 ? -12.275 2.024 -4.498 1.00 98.12 84 ALA A C 1
ATOM 648 O O . ALA A 1 84 ? -11.951 3.153 -4.124 1.00 98.12 84 ALA A O 1
ATOM 649 N N . GLY A 1 85 ? -12.734 1.803 -5.736 1.00 97.88 85 GLY A N 1
ATOM 650 C CA . GLY A 1 85 ? -12.945 2.854 -6.738 1.00 97.88 85 GLY A CA 1
ATOM 651 C C . GLY A 1 85 ? -11.679 3.326 -7.461 1.00 97.88 85 GLY A C 1
ATOM 652 O O . GLY A 1 85 ? -11.686 4.388 -8.079 1.00 97.88 85 GLY A O 1
ATOM 653 N N . TRP A 1 86 ? -10.581 2.568 -7.391 1.00 98.56 86 TRP A N 1
ATOM 654 C CA . TRP A 1 86 ? -9.349 2.897 -8.107 1.00 98.56 86 TRP A CA 1
ATOM 655 C C . TRP A 1 86 ? -9.417 2.428 -9.560 1.00 98.56 86 TRP A C 1
ATOM 657 O O . TRP A 1 86 ? -9.932 1.351 -9.872 1.00 98.56 86 TRP A O 1
ATOM 667 N N . ARG A 1 87 ? -8.823 3.216 -10.457 1.00 98.31 87 ARG A N 1
ATOM 668 C CA . ARG A 1 87 ? -8.750 2.931 -11.890 1.00 98.31 87 ARG A CA 1
ATOM 669 C C . ARG A 1 87 ? -7.407 2.305 -12.246 1.00 98.31 87 ARG A C 1
ATOM 671 O O . ARG A 1 87 ? -6.359 2.852 -11.911 1.00 98.31 87 ARG A O 1
ATOM 678 N N . CYS A 1 88 ? -7.436 1.190 -12.970 1.00 98.06 88 CYS A N 1
ATOM 679 C CA . CYS A 1 88 ? -6.242 0.622 -13.592 1.00 98.06 88 CYS A CA 1
ATOM 680 C C . CYS A 1 88 ? -5.833 1.483 -14.795 1.00 98.06 88 CYS A C 1
ATOM 682 O O . CYS A 1 88 ? -6.662 1.742 -15.664 1.00 98.06 88 CYS A O 1
ATOM 684 N N . ILE A 1 89 ? -4.578 1.925 -14.833 1.00 98.06 89 ILE A N 1
ATOM 685 C CA . ILE A 1 89 ? -4.020 2.773 -15.899 1.00 98.06 89 ILE A CA 1
ATOM 686 C C . ILE A 1 89 ? -3.248 1.951 -16.937 1.00 98.06 89 ILE A C 1
ATOM 688 O O . ILE A 1 89 ? -2.997 2.434 -18.035 1.00 98.06 89 ILE A O 1
ATOM 692 N N . GLY A 1 90 ? -2.922 0.699 -16.614 1.00 96.69 90 GLY A N 1
ATOM 693 C CA . GLY A 1 90 ? -2.178 -0.209 -17.481 1.00 96.69 90 GLY A CA 1
ATOM 694 C C . GLY A 1 90 ? -0.845 -0.626 -16.871 1.00 96.69 90 GLY A C 1
ATOM 695 O O . GLY A 1 90 ? -0.573 -0.372 -15.692 1.00 96.69 90 GLY A O 1
ATOM 696 N N . GLU A 1 91 ? -0.028 -1.288 -17.680 1.00 96.94 91 GLU A N 1
ATOM 697 C CA . GLU A 1 91 ? 1.305 -1.732 -17.285 1.00 96.94 91 GLU A CA 1
ATOM 698 C C . GLU A 1 91 ? 2.238 -0.546 -17.009 1.00 96.94 91 GLU A C 1
ATOM 700 O O . GLU A 1 91 ? 2.155 0.514 -17.635 1.00 96.94 91 GLU A O 1
ATOM 705 N N . ALA A 1 92 ? 3.144 -0.711 -16.048 1.00 94.94 92 ALA A N 1
ATOM 706 C CA . ALA A 1 92 ? 4.120 0.305 -15.700 1.00 94.94 92 ALA A CA 1
ATOM 707 C C . ALA A 1 92 ? 5.461 -0.289 -15.267 1.00 94.94 92 ALA A C 1
ATOM 709 O O . ALA A 1 92 ? 5.533 -1.267 -14.523 1.00 94.94 92 ALA A O 1
ATOM 710 N N . GLY A 1 93 ? 6.532 0.404 -15.660 1.00 89.38 93 GLY A N 1
ATOM 711 C CA . GLY A 1 93 ? 7.902 0.040 -15.319 1.00 89.38 93 GLY A CA 1
ATOM 712 C C . GLY A 1 93 ? 8.445 -1.054 -16.232 1.00 89.38 93 GLY A C 1
ATOM 713 O O . GLY A 1 93 ? 8.171 -1.072 -17.426 1.00 89.38 93 GLY A O 1
ATOM 714 N N . GLY A 1 94 ? 9.244 -1.944 -15.658 1.00 90.69 94 GLY A N 1
ATOM 715 C CA . GLY A 1 94 ? 9.784 -3.115 -16.332 1.00 90.69 94 GLY A CA 1
ATOM 716 C C . GLY A 1 94 ? 9.906 -4.270 -15.348 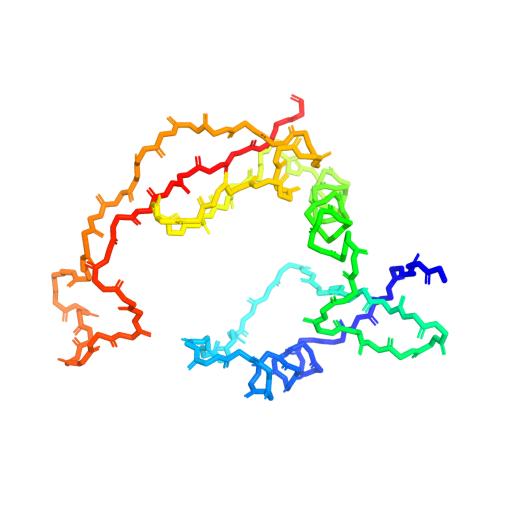1.00 90.69 94 GLY A C 1
ATOM 717 O O . GLY A 1 94 ? 9.687 -4.101 -14.148 1.00 90.69 94 GLY A O 1
ATOM 718 N N . LYS A 1 95 ? 10.302 -5.440 -15.851 1.00 92.31 95 LYS A N 1
ATOM 719 C CA . LYS A 1 95 ? 10.363 -6.673 -15.054 1.00 92.31 95 LYS A CA 1
ATOM 720 C C . LYS A 1 95 ? 11.378 -6.617 -13.910 1.00 92.31 95 LYS A C 1
ATOM 722 O O . LYS A 1 95 ? 11.236 -7.357 -12.950 1.00 92.31 95 LYS A O 1
ATOM 727 N N . ARG A 1 96 ? 12.432 -5.798 -14.004 1.00 91.31 96 ARG A N 1
ATOM 728 C CA . ARG A 1 96 ? 13.515 -5.735 -13.005 1.00 91.31 96 ARG A CA 1
ATOM 729 C C . ARG A 1 96 ? 14.032 -4.318 -12.814 1.00 91.31 96 ARG A C 1
ATOM 731 O O . ARG A 1 96 ? 13.902 -3.472 -13.695 1.00 91.31 96 ARG A O 1
ATOM 738 N N . TRP A 1 97 ? 14.681 -4.100 -11.673 1.00 88.88 97 TRP A N 1
ATOM 739 C CA . TRP A 1 97 ? 15.500 -2.914 -11.447 1.00 88.88 97 TRP A CA 1
ATOM 740 C C . TRP A 1 97 ? 16.708 -2.932 -12.390 1.00 88.88 97 TRP A C 1
ATOM 742 O O . TRP A 1 97 ? 17.381 -3.958 -12.533 1.00 88.88 97 TRP A O 1
ATOM 752 N N . THR A 1 98 ? 16.971 -1.791 -13.020 1.00 90.56 98 THR A N 1
ATOM 753 C CA . THR A 1 98 ? 18.076 -1.549 -13.957 1.00 90.56 98 THR A CA 1
ATOM 754 C C . THR A 1 98 ? 18.888 -0.323 -13.510 1.00 90.56 98 THR A C 1
ATOM 756 O O . THR A 1 98 ? 18.482 0.404 -12.601 1.00 90.56 98 THR A O 1
ATOM 759 N N . GLY A 1 99 ? 20.051 -0.092 -14.127 1.00 92.81 99 GLY A N 1
ATOM 760 C CA . GLY A 1 99 ? 20.924 1.051 -13.826 1.00 92.81 99 GLY A CA 1
ATOM 761 C C . GLY A 1 99 ? 21.894 0.828 -12.658 1.00 92.81 99 GLY A C 1
ATOM 762 O O . GLY A 1 99 ? 21.907 -0.226 -12.029 1.00 92.81 99 GLY A O 1
ATOM 763 N N . LEU A 1 100 ? 22.710 1.847 -12.359 1.00 93.81 100 LEU A N 1
ATOM 764 C CA . LEU A 1 100 ? 23.833 1.770 -11.402 1.00 93.81 100 LEU A CA 1
ATOM 765 C C . LEU A 1 100 ? 23.423 1.440 -9.958 1.00 93.81 100 LEU A C 1
ATOM 767 O O . LEU A 1 100 ? 24.238 0.962 -9.181 1.00 93.81 100 LEU A O 1
ATOM 771 N N . ARG A 1 101 ? 22.166 1.712 -9.585 1.00 90.94 101 ARG A N 1
ATOM 772 C CA . ARG A 1 101 ? 21.623 1.463 -8.237 1.00 90.94 101 ARG A CA 1
ATOM 773 C C . ARG A 1 101 ? 20.802 0.171 -8.148 1.00 90.94 101 ARG A C 1
ATOM 775 O O . ARG A 1 101 ? 20.057 -0.015 -7.187 1.00 90.94 101 ARG A O 1
ATOM 782 N N . ARG A 1 102 ? 20.882 -0.698 -9.160 1.00 91.69 102 ARG A N 1
ATOM 783 C CA . ARG A 1 102 ? 20.222 -2.006 -9.157 1.00 91.69 102 ARG A CA 1
ATOM 784 C C . ARG A 1 102 ? 20.777 -2.865 -8.001 1.00 91.69 102 ARG A C 1
ATOM 786 O O . ARG A 1 102 ? 21.994 -2.984 -7.887 1.00 91.69 102 ARG A O 1
ATOM 793 N N . PRO A 1 103 ? 19.917 -3.499 -7.184 1.00 89.81 103 PRO A N 1
ATOM 794 C CA . PRO A 1 103 ? 20.354 -4.481 -6.192 1.00 89.81 103 PRO A CA 1
ATOM 795 C C . PRO A 1 103 ? 21.012 -5.712 -6.835 1.00 89.81 103 PRO A C 1
ATOM 797 O O . PRO A 1 103 ? 20.6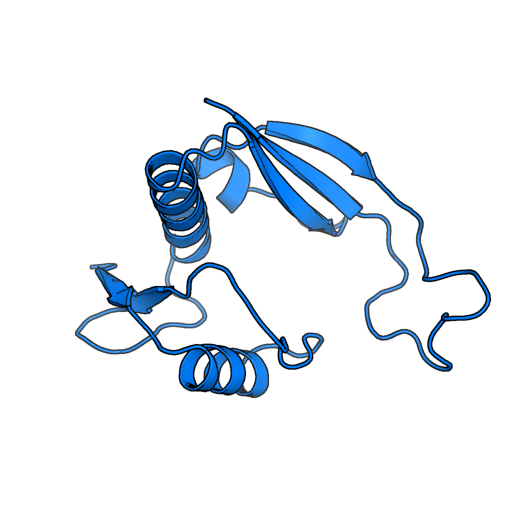17 -6.127 -7.924 1.00 89.81 103 PRO A O 1
ATOM 800 N N . GLU A 1 104 ? 21.970 -6.329 -6.140 1.00 91.38 104 GLU A N 1
ATOM 801 C CA . GLU A 1 104 ? 22.653 -7.548 -6.606 1.00 91.38 104 GLU A CA 1
ATOM 802 C C . GLU A 1 104 ? 21.672 -8.709 -6.837 1.00 91.38 104 GLU A C 1
ATOM 804 O O . GLU A 1 104 ? 21.730 -9.391 -7.861 1.00 91.38 104 GLU A O 1
ATOM 809 N N . VAL A 1 105 ? 20.706 -8.857 -5.926 1.00 89.69 105 VAL A N 1
ATOM 810 C CA . VAL A 1 105 ? 19.623 -9.843 -5.998 1.00 89.69 105 VAL A CA 1
ATOM 811 C C . VAL A 1 105 ? 18.271 -9.168 -6.202 1.00 89.69 105 VAL A C 1
ATOM 813 O O . VAL A 1 105 ? 18.025 -8.066 -5.704 1.00 89.69 105 VAL A O 1
ATOM 816 N N . ASP A 1 106 ? 17.363 -9.840 -6.908 1.00 87.94 106 ASP A N 1
ATOM 817 C CA . ASP 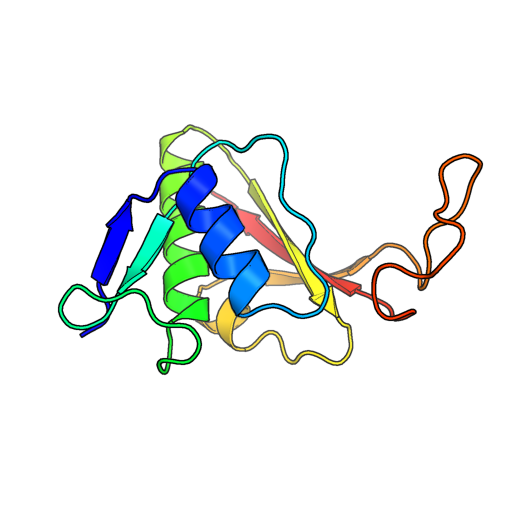A 1 106 ? 16.006 -9.334 -7.097 1.00 87.94 106 ASP A CA 1
ATOM 818 C C . ASP A 1 106 ? 15.283 -9.253 -5.742 1.00 87.94 106 ASP A C 1
ATOM 820 O O . ASP A 1 106 ? 15.026 -10.259 -5.086 1.00 87.94 106 ASP A O 1
ATOM 824 N N . LEU A 1 107 ? 14.943 -8.033 -5.316 1.00 84.62 107 LEU A N 1
ATOM 825 C CA . LEU A 1 107 ? 14.211 -7.794 -4.062 1.00 84.62 107 LEU A CA 1
ATOM 826 C C . LEU A 1 107 ? 12.729 -8.186 -4.154 1.00 84.62 107 LEU A C 1
ATOM 828 O O . LEU A 1 107 ? 12.061 -8.352 -3.138 1.00 84.62 107 LEU A O 1
ATOM 832 N N . TYR A 1 108 ? 12.212 -8.279 -5.377 1.00 86.12 108 TYR A N 1
ATOM 833 C CA . TYR A 1 108 ? 10.818 -8.558 -5.697 1.00 86.12 108 TYR A CA 1
ATOM 834 C C . TYR A 1 108 ? 10.773 -9.444 -6.946 1.00 86.12 108 TYR A C 1
ATOM 836 O O . TYR A 1 108 ? 11.723 -9.403 -7.733 1.00 86.12 108 TYR A O 1
ATOM 844 N N . PRO A 1 109 ? 9.682 -10.197 -7.173 1.00 89.25 109 PRO A N 1
ATOM 845 C CA . PRO A 1 109 ? 9.533 -11.012 -8.372 1.00 89.25 109 PRO A CA 1
ATOM 846 C C . PRO A 1 109 ? 9.785 -10.216 -9.656 1.00 89.25 109 PRO A C 1
ATOM 848 O O . PRO A 1 109 ? 9.333 -9.077 -9.790 1.00 89.25 109 PRO A O 1
ATOM 851 N N . ALA A 1 110 ? 10.489 -10.838 -10.602 1.00 92.12 110 ALA A N 1
ATOM 852 C CA . ALA A 1 110 ? 10.841 -10.229 -11.877 1.00 92.12 110 ALA A CA 1
ATOM 853 C C . ALA A 1 110 ? 9.647 -10.191 -12.855 1.00 92.12 110 ALA A C 1
ATOM 855 O O . ALA A 1 110 ? 9.647 -10.881 -13.876 1.00 92.12 110 ALA A O 1
ATOM 856 N N . GLN A 1 111 ? 8.611 -9.429 -12.514 1.00 92.69 111 GLN A N 1
ATOM 857 C CA . GLN A 1 111 ? 7.312 -9.402 -13.193 1.00 92.69 111 GLN A CA 1
ATOM 858 C C . GLN A 1 111 ? 6.899 -7.970 -13.547 1.00 92.69 111 GLN A C 1
ATOM 860 O O . GLN A 1 111 ? 7.431 -7.007 -12.981 1.00 92.69 111 GLN A O 1
ATOM 865 N N . MET A 1 112 ? 5.974 -7.820 -14.502 1.00 95.50 112 MET A N 1
ATOM 866 C CA . MET A 1 112 ? 5.412 -6.502 -14.796 1.00 95.50 112 MET A CA 1
ATOM 867 C C . MET A 1 112 ? 4.501 -6.054 -13.655 1.00 95.50 112 MET A C 1
ATOM 869 O O . MET A 1 112 ? 4.092 -6.835 -12.795 1.00 95.50 112 MET A O 1
ATOM 873 N N . LYS A 1 113 ? 4.212 -4.755 -13.623 1.00 95.75 113 LYS A N 1
ATOM 874 C CA . LYS A 1 113 ? 3.306 -4.170 -12.639 1.00 95.75 113 LYS A CA 1
ATOM 875 C C . LYS A 1 113 ? 2.155 -3.479 -13.331 1.00 95.75 113 LYS A C 1
ATOM 877 O O . LYS A 1 113 ? 2.364 -2.775 -14.314 1.00 95.75 113 LYS A O 1
ATOM 882 N N . MET A 1 114 ? 0.973 -3.588 -12.745 1.00 97.56 114 MET A N 1
ATOM 883 C CA . MET A 1 114 ? -0.180 -2.779 -13.113 1.00 97.56 114 MET A CA 1
ATOM 884 C C . MET A 1 114 ? -0.216 -1.535 -12.236 1.00 97.56 114 MET A C 1
ATOM 886 O O . MET A 1 114 ? -0.220 -1.620 -11.005 1.00 97.56 114 MET A O 1
ATOM 890 N N . ARG A 1 115 ? -0.254 -0.360 -12.866 1.00 98.31 115 ARG A N 1
ATOM 891 C CA . ARG A 1 115 ? -0.451 0.915 -12.178 1.00 98.31 115 ARG A CA 1
ATOM 892 C C . ARG A 1 115 ? -1.938 1.150 -11.955 1.00 98.31 115 ARG A C 1
ATOM 894 O O . ARG A 1 115 ? -2.735 1.067 -12.888 1.00 98.31 115 ARG A O 1
ATOM 901 N N . PHE A 1 116 ? -2.292 1.528 -10.735 1.00 98.69 116 PHE A N 1
ATOM 902 C CA . PHE A 1 116 ? -3.625 2.001 -10.382 1.00 98.69 116 PHE A CA 1
ATOM 903 C C . PHE A 1 116 ? -3.548 3.419 -9.837 1.00 98.69 116 PHE A C 1
ATOM 905 O O . PHE A 1 116 ? -2.590 3.775 -9.149 1.00 98.69 116 PHE A O 1
ATOM 912 N N . GLU A 1 117 ? -4.572 4.217 -10.109 1.00 98.56 117 GLU A N 1
ATOM 913 C CA . GLU A 1 117 ? -4.705 5.549 -9.533 1.00 98.56 117 GLU A CA 1
ATOM 914 C C . GLU A 1 117 ? -6.121 5.833 -9.041 1.00 98.56 117 GLU A C 1
ATOM 916 O O . GLU A 1 117 ? -7.103 5.239 -9.489 1.00 98.56 117 GLU A O 1
ATOM 921 N N . VAL A 1 118 ? -6.205 6.810 -8.149 1.00 98.50 118 VAL A N 1
ATOM 922 C CA . VAL A 1 118 ? -7.441 7.485 -7.773 1.00 98.50 118 VAL A CA 1
ATOM 923 C C . VAL A 1 118 ? -7.177 8.990 -7.737 1.00 98.50 118 VAL A C 1
ATOM 925 O O . VAL A 1 118 ? -6.094 9.434 -7.340 1.00 98.50 118 VAL A O 1
ATOM 928 N N . THR A 1 119 ? -8.139 9.780 -8.204 1.00 97.38 119 THR A N 1
ATOM 929 C CA . THR A 1 119 ? -8.020 11.236 -8.359 1.00 97.38 119 THR A CA 1
ATOM 930 C C . THR A 1 119 ? -9.198 11.955 -7.713 1.00 97.38 119 THR A C 1
ATOM 932 O O . THR A 1 119 ? -10.262 11.360 -7.533 1.00 97.38 119 THR A O 1
ATOM 935 N N . LYS A 1 120 ? -8.988 13.218 -7.319 1.00 87.88 120 LYS A N 1
ATOM 936 C CA . LYS A 1 120 ? -10.052 14.108 -6.827 1.00 87.88 120 LYS A CA 1
ATOM 937 C C . LYS A 1 120 ? -10.972 14.530 -7.965 1.00 87.88 120 LYS A C 1
ATOM 939 O O . LYS A 1 120 ? -10.435 14.777 -9.066 1.00 87.88 120 LYS A O 1
#